Protein AF-A0A843CKE1-F1 (afdb_monomer_lite)

Structure (mmCIF, N/CA/C/O backbone):
data_AF-A0A843CKE1-F1
#
_entry.id   AF-A0A843CKE1-F1
#
loop_
_atom_site.group_PDB
_atom_site.id
_atom_site.type_symbol
_atom_site.label_atom_id
_atom_site.label_alt_id
_atom_site.label_comp_id
_atom_site.label_asym_id
_atom_site.label_entity_id
_atom_site.label_seq_id
_atom_site.pdbx_PDB_ins_code
_atom_site.Cartn_x
_atom_site.Cartn_y
_atom_site.Cartn_z
_atom_site.occupancy
_atom_site.B_iso_or_equiv
_atom_site.auth_seq_id
_atom_site.auth_comp_id
_atom_site.auth_asym_id
_atom_site.auth_atom_id
_atom_site.pdbx_PDB_model_num
ATOM 1 N N . MET A 1 1 ? 18.379 -9.247 -28.993 1.00 46.62 1 MET A N 1
ATOM 2 C CA . MET A 1 1 ? 19.059 -7.999 -28.573 1.00 46.62 1 MET A CA 1
ATOM 3 C C . MET A 1 1 ? 18.009 -7.035 -28.027 1.00 46.62 1 MET A C 1
ATOM 5 O O . MET A 1 1 ? 17.127 -6.653 -28.785 1.00 46.62 1 MET A O 1
ATOM 9 N N . LYS A 1 2 ? 18.026 -6.695 -26.730 1.00 49.97 2 LYS A N 1
ATOM 10 C CA . LYS A 1 2 ? 17.083 -5.711 -26.163 1.00 49.97 2 LYS A CA 1
ATOM 11 C C . LYS A 1 2 ? 17.545 -4.306 -26.566 1.00 49.97 2 LYS A C 1
ATOM 13 O O . LYS A 1 2 ? 18.622 -3.886 -26.157 1.00 49.97 2 LYS A O 1
ATOM 18 N N . LYS A 1 3 ? 16.765 -3.607 -27.393 1.00 64.19 3 LYS A N 1
ATOM 19 C CA . LYS A 1 3 ? 17.016 -2.198 -27.730 1.00 64.19 3 LYS A CA 1
ATOM 20 C C . LYS A 1 3 ? 16.591 -1.342 -26.541 1.00 64.19 3 LYS A C 1
ATOM 22 O O . LYS A 1 3 ? 15.453 -1.450 -26.092 1.00 64.19 3 LYS A O 1
ATOM 27 N N . ILE A 1 4 ? 17.504 -0.532 -26.015 1.00 70.88 4 ILE A N 1
ATOM 28 C CA . ILE A 1 4 ? 17.168 0.454 -24.987 1.00 70.88 4 ILE A CA 1
ATOM 29 C C . ILE A 1 4 ? 16.543 1.637 -25.722 1.00 70.88 4 ILE A C 1
ATOM 31 O O . ILE A 1 4 ? 17.163 2.204 -26.617 1.00 70.88 4 ILE A O 1
ATOM 35 N N . ILE A 1 5 ? 15.302 1.962 -25.377 1.00 82.69 5 ILE A N 1
ATOM 36 C CA . ILE A 1 5 ? 14.538 3.043 -25.996 1.00 82.69 5 ILE A CA 1
ATOM 37 C C . ILE A 1 5 ? 14.229 4.073 -24.916 1.00 82.69 5 ILE A C 1
ATOM 39 O O . ILE A 1 5 ? 13.882 3.725 -23.785 1.00 82.69 5 ILE A O 1
ATOM 43 N N . CYS A 1 6 ? 14.372 5.346 -25.259 1.00 83.00 6 CYS A N 1
ATOM 44 C CA . CYS A 1 6 ? 14.015 6.451 -24.392 1.00 83.00 6 CYS A CA 1
ATOM 45 C C . CYS A 1 6 ? 12.500 6.449 -24.163 1.00 83.00 6 CYS A C 1
ATOM 47 O O . CYS A 1 6 ? 11.731 6.587 -25.110 1.00 83.00 6 CYS A O 1
ATOM 49 N N . GLN A 1 7 ? 12.063 6.346 -22.908 1.00 78.94 7 GLN A N 1
ATOM 50 C CA . GLN A 1 7 ? 10.635 6.348 -22.564 1.00 78.94 7 GLN A CA 1
ATOM 51 C C . GLN A 1 7 ? 9.946 7.701 -22.807 1.00 78.94 7 GLN A C 1
ATOM 53 O O . GLN A 1 7 ? 8.727 7.748 -22.913 1.00 78.94 7 GLN A O 1
ATOM 58 N N . TYR A 1 8 ? 10.709 8.795 -22.913 1.00 80.69 8 TYR A N 1
ATOM 59 C CA . TYR A 1 8 ? 10.150 10.138 -23.105 1.00 80.69 8 TYR A CA 1
ATOM 60 C C . TYR A 1 8 ? 9.983 10.527 -24.575 1.00 80.69 8 TYR A C 1
ATOM 62 O O . TYR A 1 8 ? 9.041 11.234 -24.910 1.00 80.69 8 TYR A O 1
ATOM 70 N N . CYS A 1 9 ? 10.895 10.102 -25.456 1.00 86.75 9 CYS A N 1
ATOM 71 C CA . CYS A 1 9 ? 10.868 10.501 -26.870 1.00 86.75 9 CYS A CA 1
ATOM 72 C C . CYS A 1 9 ? 10.922 9.336 -27.863 1.00 86.75 9 CYS A C 1
ATOM 74 O O . CYS A 1 9 ? 10.937 9.568 -29.067 1.00 86.75 9 CYS A O 1
ATOM 76 N N . GLY A 1 10 ? 11.004 8.089 -27.395 1.00 82.88 10 GLY A N 1
ATOM 77 C CA . GLY A 1 10 ? 11.068 6.915 -28.265 1.00 82.88 10 GLY A CA 1
ATOM 78 C C . GLY A 1 10 ? 12.388 6.747 -29.027 1.00 82.88 10 GLY A C 1
ATOM 79 O O . GLY A 1 10 ? 12.517 5.814 -29.815 1.00 82.88 10 GLY A O 1
ATOM 80 N N . SER A 1 11 ? 13.384 7.612 -28.808 1.00 85.88 11 SER A N 1
ATOM 81 C CA . SER A 1 11 ? 14.684 7.479 -29.468 1.00 85.88 11 SER A CA 1
ATOM 82 C C . SER A 1 11 ? 15.485 6.295 -28.919 1.00 85.88 11 SER A C 1
ATOM 84 O O . SER A 1 11 ? 15.550 6.083 -27.708 1.00 85.88 11 SER A O 1
ATOM 86 N N . GLY A 1 12 ? 16.130 5.545 -29.814 1.00 84.25 12 GLY A N 1
ATOM 87 C CA . GLY A 1 12 ? 17.077 4.479 -29.468 1.00 84.25 12 GLY A CA 1
ATOM 88 C C . GLY A 1 12 ? 18.504 4.970 -29.202 1.00 84.25 12 GLY A C 1
ATOM 89 O O . GLY A 1 12 ? 19.383 4.159 -28.928 1.00 84.25 12 GLY A O 1
ATOM 90 N N . ASP A 1 13 ? 18.747 6.279 -29.304 1.00 85.62 13 ASP A N 1
ATOM 91 C CA . ASP A 1 13 ? 20.079 6.868 -29.181 1.00 85.62 13 ASP A CA 1
ATOM 92 C C . ASP A 1 13 ? 20.320 7.351 -27.744 1.00 85.62 13 ASP A C 1
ATOM 94 O O . ASP A 1 13 ? 19.894 8.436 -27.317 1.00 85.62 13 ASP A O 1
ATOM 98 N N . ILE A 1 14 ? 20.939 6.468 -26.962 1.00 85.38 14 ILE A N 1
ATOM 99 C CA . ILE A 1 14 ? 21.198 6.652 -25.537 1.00 85.38 14 ILE A CA 1
ATOM 100 C C . ILE A 1 14 ? 22.689 6.442 -25.284 1.00 85.38 14 ILE A C 1
ATOM 102 O O . ILE A 1 14 ? 23.241 5.388 -25.593 1.00 85.38 14 ILE A O 1
ATOM 106 N N . VAL A 1 15 ? 23.329 7.441 -24.681 1.00 86.25 15 VAL A N 1
ATOM 107 C CA . VAL A 1 15 ? 24.728 7.391 -24.244 1.00 86.25 15 VAL A CA 1
ATOM 108 C C . VAL A 1 15 ? 24.772 6.982 -22.781 1.00 86.25 15 VAL A C 1
ATOM 110 O O . VAL A 1 15 ? 23.926 7.405 -22.000 1.00 86.25 15 VAL A O 1
ATOM 113 N N . THR A 1 16 ? 25.744 6.166 -22.391 1.00 81.19 16 THR A N 1
ATOM 114 C CA . THR A 1 16 ? 25.966 5.826 -20.980 1.00 81.19 16 THR A CA 1
ATOM 115 C C . THR A 1 16 ? 27.215 6.548 -20.494 1.00 81.19 16 THR A C 1
ATOM 117 O O . THR A 1 16 ? 28.294 6.282 -21.003 1.00 81.19 16 THR A O 1
ATOM 120 N N . GLU A 1 17 ? 27.055 7.437 -19.515 1.00 79.69 17 GLU A N 1
ATOM 121 C CA . GLU A 1 17 ? 28.123 8.207 -18.873 1.00 79.69 17 GLU A CA 1
ATOM 122 C C . GLU A 1 17 ? 28.154 7.852 -17.378 1.00 79.69 17 GLU A C 1
ATOM 124 O O . GLU A 1 17 ? 27.322 8.307 -16.586 1.00 79.69 17 GLU A O 1
ATOM 129 N N . GLY A 1 18 ? 29.087 6.980 -16.986 1.00 77.25 18 GLY A N 1
ATOM 130 C CA . GLY A 1 18 ? 29.201 6.485 -15.611 1.00 77.25 18 GLY A CA 1
ATOM 131 C C . GLY A 1 18 ? 27.961 5.706 -15.157 1.00 77.25 18 GLY A C 1
ATOM 132 O O . GLY A 1 18 ? 27.606 4.687 -15.747 1.00 77.25 18 GLY A O 1
ATOM 133 N N . ASN A 1 19 ? 27.292 6.191 -14.104 1.00 77.88 19 ASN A N 1
ATOM 134 C CA . ASN A 1 19 ? 26.057 5.609 -13.562 1.00 77.88 19 ASN A CA 1
ATOM 135 C C . ASN A 1 19 ? 24.780 6.218 -14.160 1.00 77.88 19 ASN A C 1
ATOM 137 O O . ASN A 1 19 ? 23.694 6.043 -13.610 1.00 77.88 19 ASN A O 1
ATOM 141 N N . LYS A 1 20 ? 24.884 6.968 -15.261 1.00 79.38 20 LYS A N 1
ATOM 142 C CA . LYS A 1 20 ? 23.740 7.628 -15.891 1.00 79.38 20 LYS A CA 1
ATOM 143 C C . LYS A 1 20 ? 23.657 7.249 -17.357 1.00 79.38 20 LYS A C 1
ATOM 145 O O . LYS A 1 20 ? 24.658 7.175 -18.060 1.00 79.38 20 LYS A O 1
ATOM 150 N N . ARG A 1 21 ? 22.441 7.040 -17.842 1.00 84.50 21 ARG A N 1
ATOM 151 C CA . ARG A 1 21 ? 22.138 6.942 -19.268 1.00 84.50 21 ARG A CA 1
ATOM 152 C C . ARG A 1 21 ? 21.461 8.228 -19.701 1.00 84.50 21 ARG A C 1
ATOM 154 O O . ARG A 1 21 ? 20.555 8.696 -19.027 1.00 84.50 21 ARG A O 1
ATOM 161 N N . ILE A 1 22 ? 21.892 8.807 -20.806 1.00 84.88 22 ILE A N 1
ATOM 162 C CA . ILE A 1 22 ? 21.425 10.098 -21.298 1.00 84.88 22 ILE A CA 1
ATOM 163 C C . ILE A 1 22 ? 20.925 9.903 -22.724 1.00 84.88 22 ILE A C 1
ATOM 165 O O . ILE A 1 22 ? 21.667 9.450 -23.593 1.00 84.88 22 ILE A O 1
ATOM 169 N N . CYS A 1 23 ? 19.666 10.242 -22.985 1.00 89.44 23 CYS A N 1
ATOM 170 C CA . CYS A 1 23 ? 19.147 10.256 -24.351 1.00 89.44 23 CYS A CA 1
ATOM 171 C C . CYS A 1 23 ? 19.719 11.454 -25.123 1.00 89.44 23 CYS A C 1
ATOM 173 O O . CYS A 1 23 ? 19.582 12.588 -24.665 1.00 89.44 23 CYS A O 1
ATOM 175 N N . ARG A 1 24 ? 20.296 11.246 -26.316 1.00 87.62 24 ARG A N 1
ATOM 176 C CA . ARG A 1 24 ? 20.857 12.357 -27.116 1.00 87.62 24 ARG A CA 1
ATOM 177 C C . ARG A 1 24 ? 19.810 13.338 -27.638 1.00 87.62 24 ARG A C 1
ATOM 179 O O . ARG A 1 24 ? 20.137 14.492 -27.886 1.00 87.62 24 ARG A O 1
ATOM 186 N N . TYR A 1 25 ? 18.566 12.891 -27.788 1.00 85.94 25 TYR A N 1
ATOM 187 C CA . TYR A 1 25 ? 17.504 13.684 -28.406 1.00 85.94 25 TYR A CA 1
ATOM 188 C C . TYR A 1 25 ? 16.807 14.596 -27.397 1.00 85.94 25 TYR A C 1
ATOM 190 O O . TYR A 1 25 ? 16.825 15.814 -27.538 1.00 85.94 25 TYR A O 1
ATOM 198 N N . CYS A 1 26 ? 16.215 14.023 -26.347 1.00 88.38 26 CYS A N 1
ATOM 199 C CA . CYS A 1 26 ? 15.480 14.797 -25.343 1.00 88.38 26 CYS A CA 1
ATOM 200 C C . CYS A 1 26 ? 16.325 15.185 -24.122 1.00 88.38 26 CYS A C 1
ATOM 202 O O . CYS A 1 26 ? 15.836 15.904 -23.256 1.00 88.38 26 CYS A O 1
ATOM 204 N N . ARG A 1 27 ? 17.578 14.711 -24.035 1.00 83.75 27 ARG A N 1
ATOM 205 C CA . ARG A 1 27 ? 18.482 14.912 -22.887 1.00 83.75 27 ARG A CA 1
ATOM 206 C C . ARG A 1 27 ? 17.952 14.356 -21.558 1.00 83.75 27 ARG A C 1
ATOM 208 O O . ARG A 1 27 ? 18.459 14.718 -20.501 1.00 83.75 27 ARG A O 1
ATOM 215 N N . SER A 1 28 ? 16.977 13.443 -21.597 1.00 81.00 28 SER A N 1
ATOM 216 C CA . SER A 1 28 ? 16.511 12.729 -20.403 1.00 81.00 28 SER A CA 1
ATOM 217 C C . SER A 1 28 ? 17.641 11.898 -19.802 1.00 81.00 28 SER A C 1
ATOM 219 O O . SER A 1 28 ? 18.309 11.149 -20.519 1.00 81.00 28 SER A O 1
ATOM 221 N N . VAL A 1 29 ? 17.824 12.031 -18.489 1.00 81.69 29 VAL A N 1
ATOM 222 C CA . VAL A 1 29 ? 18.852 11.343 -17.705 1.00 81.69 29 VAL A CA 1
ATOM 223 C C . VAL A 1 29 ? 18.198 10.225 -16.895 1.00 81.69 29 VAL A C 1
ATOM 225 O O . VAL A 1 29 ? 17.282 10.473 -16.118 1.00 81.69 29 VAL A O 1
ATOM 228 N N . TYR A 1 30 ? 18.686 9.002 -17.054 1.00 79.06 30 TYR A 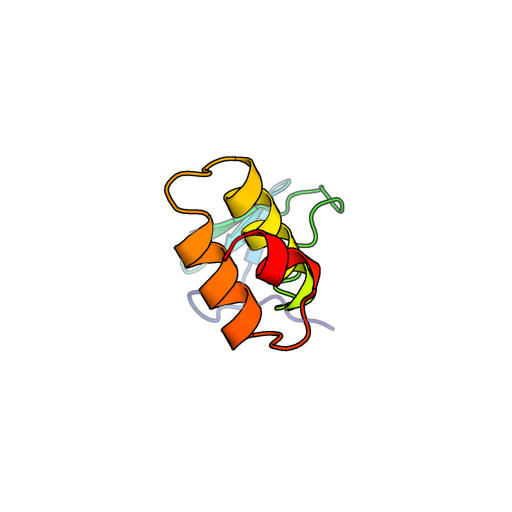N 1
ATOM 229 C CA . TYR A 1 30 ? 18.286 7.819 -16.303 1.00 79.06 30 TYR A CA 1
ATOM 230 C C . TYR A 1 30 ? 19.431 7.439 -15.372 1.00 79.06 30 TYR A C 1
ATOM 232 O O . TYR A 1 30 ? 20.510 7.082 -15.843 1.00 79.06 30 TYR A O 1
ATOM 240 N N . VAL A 1 31 ? 19.226 7.518 -14.061 1.00 76.12 31 VAL A N 1
ATOM 241 C CA . VAL A 1 31 ? 20.221 7.046 -13.094 1.00 76.12 31 VAL A CA 1
ATOM 242 C C . VAL A 1 31 ? 20.125 5.523 -13.037 1.00 76.12 31 VAL A C 1
ATOM 244 O O . VAL A 1 31 ? 19.088 4.971 -12.683 1.00 76.12 31 VAL A O 1
ATOM 247 N N . VAL A 1 32 ? 21.192 4.841 -13.443 1.00 66.19 32 VAL A N 1
ATOM 248 C CA . VAL A 1 32 ? 21.365 3.405 -13.232 1.00 66.19 32 VAL A CA 1
ATOM 249 C C . VAL A 1 32 ? 21.921 3.271 -11.822 1.00 66.19 32 VAL A C 1
ATOM 251 O O . VAL A 1 32 ? 23.135 3.233 -11.623 1.00 66.19 32 VAL A O 1
ATOM 254 N N . GLU A 1 33 ? 21.038 3.314 -10.825 1.00 59.09 33 GLU A N 1
ATOM 255 C CA . GLU A 1 33 ? 21.443 3.015 -9.456 1.00 59.09 33 GLU A CA 1
ATOM 256 C C . GLU A 1 33 ? 21.960 1.577 -9.430 1.00 59.09 33 GLU A C 1
ATOM 258 O O . GLU A 1 33 ? 21.233 0.618 -9.685 1.00 59.09 33 GLU A O 1
ATOM 263 N N . GLN A 1 34 ? 23.259 1.441 -9.175 1.00 50.41 34 GLN A N 1
ATOM 264 C CA . GLN A 1 34 ? 23.940 0.176 -8.934 1.00 50.41 34 GLN A CA 1
ATOM 265 C C . GLN A 1 34 ? 23.580 -0.275 -7.508 1.00 50.41 34 GLN A C 1
ATOM 267 O O . GLN A 1 34 ? 24.397 -0.301 -6.595 1.00 50.41 34 GLN A O 1
ATOM 272 N N . SER A 1 35 ? 22.290 -0.492 -7.284 1.00 43.44 35 SER A N 1
ATOM 273 C CA . SER A 1 35 ? 21.709 -0.938 -6.025 1.00 43.44 35 SER A CA 1
ATOM 274 C C . SER A 1 35 ? 20.572 -1.878 -6.372 1.00 43.44 35 SER A C 1
ATOM 276 O O . SER A 1 35 ? 19.392 -1.544 -6.321 1.00 43.44 35 SER A O 1
ATOM 278 N N . ASP A 1 36 ? 20.981 -3.088 -6.727 1.00 45.75 36 ASP A N 1
ATOM 279 C CA . ASP A 1 36 ? 20.176 -4.306 -6.809 1.00 45.75 36 ASP A CA 1
ATOM 280 C C . ASP A 1 36 ? 19.679 -4.731 -5.399 1.00 45.75 36 ASP A C 1
ATOM 282 O O . ASP A 1 36 ? 19.784 -5.877 -4.987 1.00 45.75 36 ASP A O 1
ATOM 286 N N . ALA A 1 37 ? 19.190 -3.773 -4.603 1.00 44.03 37 ALA A N 1
ATOM 287 C CA . ALA A 1 37 ? 18.627 -3.957 -3.259 1.00 44.03 37 ALA A CA 1
ATOM 288 C C . ALA A 1 37 ? 17.320 -3.165 -3.079 1.00 44.03 37 ALA A C 1
ATOM 290 O O . ALA A 1 37 ? 16.893 -2.849 -1.973 1.00 44.03 37 ALA A O 1
ATOM 291 N N . GLY A 1 38 ? 16.687 -2.812 -4.189 1.00 43.03 38 GLY A N 1
ATOM 292 C CA . GLY A 1 38 ? 15.448 -2.060 -4.198 1.00 43.03 38 GLY A CA 1
ATOM 293 C C . GLY A 1 38 ? 14.782 -2.247 -5.536 1.00 43.03 38 GLY A C 1
ATOM 294 O O . GLY A 1 38 ? 14.550 -1.277 -6.254 1.00 43.03 38 GLY A O 1
ATOM 295 N N . ILE A 1 39 ? 14.512 -3.505 -5.891 1.00 46.44 39 ILE A N 1
ATOM 296 C CA . ILE A 1 39 ? 13.519 -3.801 -6.909 1.00 46.44 39 ILE A CA 1
ATOM 297 C C . ILE A 1 39 ? 12.257 -3.070 -6.440 1.00 46.44 39 ILE A C 1
ATOM 299 O O . ILE A 1 39 ? 11.546 -3.533 -5.552 1.00 46.44 39 ILE A O 1
ATOM 303 N N . LYS A 1 40 ? 11.991 -1.891 -7.012 1.00 45.66 40 LYS A N 1
ATOM 304 C CA . LYS A 1 40 ? 10.652 -1.315 -7.076 1.00 45.66 40 LYS A CA 1
ATOM 305 C C . LYS A 1 40 ? 9.858 -2.222 -8.003 1.00 45.66 40 LYS A C 1
ATOM 307 O O . LYS A 1 40 ? 9.496 -1.851 -9.115 1.00 45.66 40 LYS A O 1
ATOM 312 N N . ASN A 1 41 ? 9.635 -3.444 -7.541 1.00 41.84 41 ASN A N 1
ATOM 313 C CA . ASN A 1 41 ? 8.492 -4.208 -7.938 1.00 41.84 41 ASN A CA 1
ATOM 314 C C . ASN A 1 41 ? 7.347 -3.354 -7.421 1.00 41.84 41 ASN A C 1
ATOM 316 O O . ASN A 1 41 ? 7.039 -3.345 -6.233 1.00 41.84 41 ASN A O 1
ATOM 320 N N . SER A 1 42 ? 6.709 -2.612 -8.317 1.00 44.22 42 SER A N 1
ATOM 321 C CA . SER A 1 42 ? 5.286 -2.345 -8.166 1.00 44.22 42 SER A CA 1
ATOM 322 C C . SER A 1 42 ? 4.548 -3.682 -8.317 1.00 44.22 42 SER A C 1
ATOM 324 O O . SER A 1 42 ? 3.741 -3.867 -9.219 1.00 44.22 42 SER A O 1
ATOM 326 N N . GLU A 1 43 ? 4.886 -4.652 -7.468 1.00 46.66 43 GLU A N 1
ATOM 327 C CA . GLU A 1 43 ? 4.002 -5.741 -7.128 1.00 46.66 43 GLU A CA 1
ATOM 328 C C . GLU A 1 43 ? 2.938 -5.066 -6.280 1.00 46.66 43 GLU A C 1
ATOM 330 O O . GLU A 1 43 ? 3.179 -4.691 -5.132 1.00 46.66 43 GLU A O 1
ATOM 335 N N . ILE A 1 44 ? 1.773 -4.845 -6.884 1.00 48.12 44 ILE A N 1
ATOM 336 C CA . ILE A 1 44 ? 0.529 -4.589 -6.163 1.00 48.12 44 ILE A CA 1
ATOM 337 C C . ILE A 1 44 ? 0.234 -5.887 -5.401 1.00 48.12 44 ILE A C 1
ATOM 339 O O . ILE A 1 44 ? -0.571 -6.718 -5.811 1.00 48.12 44 ILE A O 1
ATOM 343 N N . SER A 1 45 ? 1.014 -6.145 -4.359 1.00 53.06 45 SER A N 1
ATOM 344 C CA . SER A 1 45 ? 0.827 -7.270 -3.471 1.00 53.06 45 SER A CA 1
ATOM 345 C C . SER A 1 45 ? -0.080 -6.745 -2.381 1.00 53.06 45 SER A C 1
ATOM 347 O O . SER A 1 45 ? 0.388 -6.089 -1.457 1.00 53.06 45 SER A O 1
ATOM 349 N N . LEU A 1 46 ? -1.382 -7.012 -2.511 1.00 59.56 46 LEU A N 1
ATOM 350 C CA . LEU A 1 46 ? -2.423 -6.621 -1.547 1.00 59.56 46 LEU A CA 1
ATOM 351 C C . LEU A 1 46 ? -2.020 -6.921 -0.094 1.00 59.56 46 LEU A C 1
ATOM 353 O O . LEU A 1 46 ? -2.390 -6.203 0.828 1.00 59.56 46 LEU A O 1
ATOM 357 N N . LYS A 1 47 ? -1.196 -7.954 0.100 1.00 63.09 47 LYS A N 1
ATOM 358 C CA . LYS A 1 47 ? -0.620 -8.327 1.390 1.00 63.09 47 LYS A CA 1
ATOM 359 C C . LYS A 1 47 ? 0.238 -7.210 2.003 1.00 63.09 47 LYS A C 1
ATOM 361 O O . LYS A 1 47 ? 0.087 -6.901 3.176 1.00 63.09 47 LYS A O 1
ATOM 366 N N . ASN A 1 48 ? 1.063 -6.548 1.192 1.00 74.62 48 ASN A N 1
ATOM 367 C CA . ASN A 1 48 ? 1.895 -5.423 1.616 1.00 74.62 48 ASN A CA 1
ATOM 368 C C . ASN A 1 48 ? 1.072 -4.160 1.934 1.00 74.62 48 ASN A C 1
ATOM 370 O O . ASN A 1 48 ? 1.479 -3.354 2.770 1.00 74.62 48 ASN A O 1
ATOM 374 N N . ASP A 1 49 ? -0.078 -3.969 1.283 1.00 78.38 49 ASP A N 1
ATOM 375 C CA . ASP A 1 49 ? -1.003 -2.872 1.590 1.00 78.38 49 ASP A CA 1
ATOM 376 C C . ASP A 1 49 ? -1.751 -3.110 2.914 1.00 78.38 49 ASP A C 1
ATOM 378 O O . ASP A 1 49 ? -1.849 -2.192 3.732 1.00 78.38 49 ASP A O 1
ATOM 382 N N . ILE A 1 50 ? -2.202 -4.345 3.175 1.00 86.06 50 ILE A N 1
ATOM 383 C CA . ILE A 1 50 ? -2.837 -4.734 4.447 1.00 86.06 50 ILE A CA 1
ATOM 384 C C . ILE A 1 50 ? -1.865 -4.558 5.620 1.00 86.06 50 ILE A C 1
ATOM 386 O O . ILE A 1 50 ? -2.219 -3.918 6.610 1.00 86.06 50 ILE A O 1
ATOM 390 N N . ASP A 1 51 ? -0.626 -5.047 5.501 1.00 88.19 51 ASP A N 1
ATOM 391 C CA . ASP A 1 51 ? 0.400 -4.891 6.543 1.00 88.19 51 ASP A CA 1
ATOM 392 C C . ASP A 1 51 ? 0.677 -3.409 6.867 1.00 88.19 51 ASP A C 1
ATOM 394 O O . ASP A 1 51 ? 0.759 -3.016 8.035 1.00 88.19 51 ASP A O 1
ATOM 398 N N . GLN A 1 52 ? 0.747 -2.545 5.848 1.00 88.81 52 GLN A N 1
ATOM 399 C CA . GLN A 1 52 ? 0.916 -1.102 6.049 1.00 88.81 52 GLN A CA 1
ATOM 400 C C . GLN A 1 52 ? -0.288 -0.449 6.734 1.00 88.81 52 GLN A C 1
ATOM 402 O O . GLN A 1 52 ? -0.117 0.469 7.542 1.00 88.81 52 GLN A O 1
ATOM 407 N N . LEU A 1 53 ? -1.508 -0.878 6.412 1.00 89.88 53 LEU A N 1
ATOM 408 C CA . LEU A 1 53 ? -2.716 -0.377 7.063 1.00 89.88 53 LEU A CA 1
ATOM 409 C C . LEU A 1 53 ? -2.789 -0.837 8.526 1.00 89.88 53 LEU A C 1
ATOM 411 O O . LEU A 1 53 ? -3.086 -0.016 9.393 1.00 89.88 53 LEU A 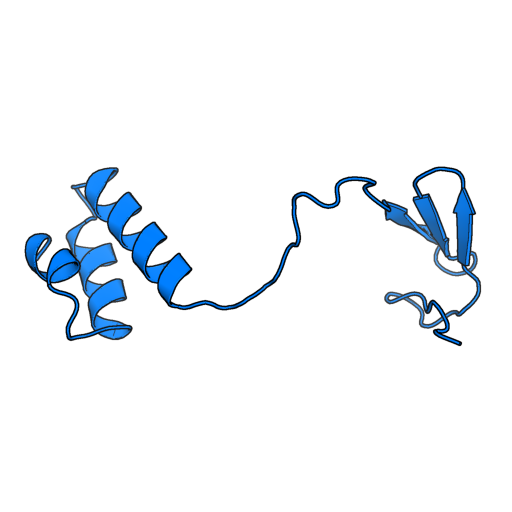O 1
ATOM 415 N N . LEU A 1 54 ? -2.422 -2.087 8.825 1.00 90.44 54 LEU A N 1
ATOM 416 C CA . LEU A 1 54 ? -2.341 -2.601 10.197 1.00 90.44 54 LEU A CA 1
ATOM 417 C C . LEU A 1 54 ? -1.293 -1.842 11.017 1.00 90.44 54 LEU A C 1
ATOM 419 O O . LEU A 1 54 ? -1.529 -1.487 12.175 1.00 90.44 54 LEU A O 1
ATOM 423 N N . GLU A 1 55 ? -0.148 -1.519 10.416 1.00 91.38 55 GLU A N 1
ATOM 424 C CA . GLU A 1 55 ? 0.860 -0.678 11.059 1.00 91.38 55 GLU A CA 1
ATOM 425 C C . GLU A 1 55 ? 0.317 0.731 11.362 1.00 91.38 55 GLU A C 1
ATOM 427 O O . GLU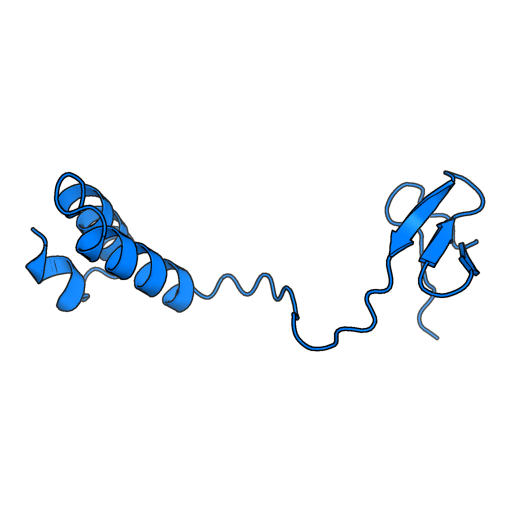 A 1 55 ? 0.562 1.272 12.446 1.00 91.38 55 GLU A O 1
ATOM 432 N N . LYS A 1 56 ? -0.475 1.315 10.452 1.00 88.44 56 LYS A N 1
ATOM 433 C CA . LYS A 1 56 ? -1.145 2.606 10.681 1.00 88.44 56 LYS A CA 1
ATOM 434 C C . LYS A 1 56 ? -2.181 2.529 11.801 1.00 88.44 56 LYS A C 1
ATOM 436 O O . LYS A 1 56 ? -2.222 3.459 12.604 1.00 88.44 56 LYS A O 1
ATOM 441 N N . CYS A 1 57 ? -2.937 1.434 11.925 1.00 90.56 57 CYS A N 1
ATOM 442 C CA . CYS A 1 57 ? -3.836 1.217 13.066 1.00 90.56 57 CYS A 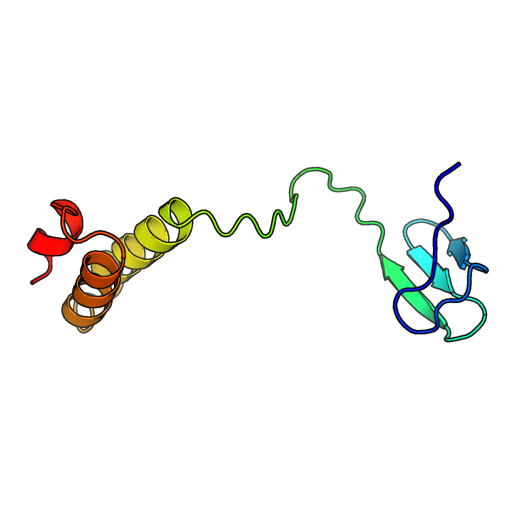CA 1
ATOM 443 C C . CYS A 1 57 ? -3.087 1.302 14.402 1.00 90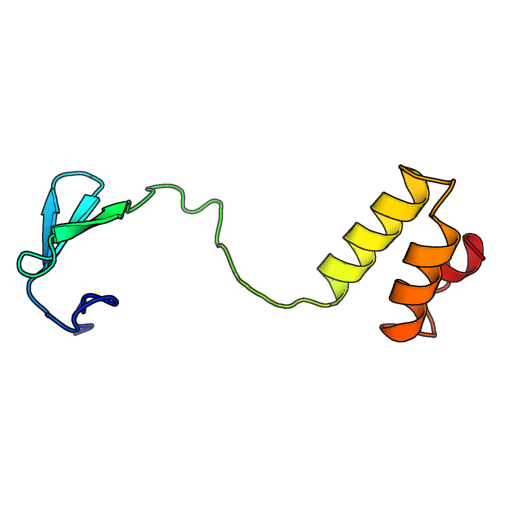.56 57 CYS A C 1
ATOM 445 O O . CYS A 1 57 ? -3.552 1.941 15.344 1.00 90.56 57 CYS A O 1
ATOM 447 N N . ARG A 1 58 ? -1.896 0.696 14.477 1.00 89.00 58 ARG A N 1
ATOM 448 C CA . ARG A 1 58 ? -1.074 0.675 15.697 1.00 89.00 58 ARG A CA 1
ATOM 449 C C . ARG A 1 58 ? -0.418 2.026 15.994 1.00 89.00 58 ARG A C 1
ATOM 451 O O . ARG A 1 58 ? -0.306 2.406 17.156 1.00 89.00 58 ARG A O 1
ATOM 458 N N . ARG A 1 59 ? 0.039 2.745 14.962 1.00 91.81 59 ARG A N 1
ATOM 459 C CA . ARG A 1 59 ? 0.729 4.042 15.112 1.00 91.81 59 ARG A CA 1
ATOM 460 C C . ARG A 1 59 ? -0.217 5.213 15.353 1.00 91.81 59 ARG A C 1
ATOM 462 O O . ARG A 1 59 ? 0.176 6.166 16.018 1.00 91.81 59 ARG A O 1
ATOM 469 N N . ASP A 1 60 ? -1.428 5.153 14.812 1.00 89.81 60 ASP A N 1
ATOM 470 C CA . ASP A 1 60 ? -2.408 6.230 14.902 1.00 89.81 60 ASP A CA 1
ATOM 471 C C . ASP A 1 60 ? -3.770 5.705 15.390 1.00 89.81 60 ASP A C 1
ATOM 473 O O . ASP A 1 60 ? -4.725 5.591 14.614 1.00 89.81 60 ASP A O 1
ATOM 477 N N . PRO A 1 61 ? -3.895 5.408 16.700 1.00 86.44 61 PRO A N 1
ATOM 478 C CA . PRO A 1 61 ? -5.100 4.805 17.271 1.00 86.44 61 PRO A CA 1
ATOM 479 C C . PRO A 1 61 ? -6.355 5.669 17.082 1.00 86.44 61 PRO A C 1
ATOM 481 O O . PRO A 1 61 ? -7.463 5.147 17.049 1.00 86.44 61 PRO A O 1
ATOM 484 N N . LYS A 1 62 ? -6.201 6.989 16.896 1.00 91.50 62 LYS A N 1
ATOM 485 C CA . LYS A 1 62 ? -7.321 7.907 16.629 1.00 91.50 62 LYS A CA 1
ATOM 486 C C . LYS A 1 62 ? -8.005 7.651 15.283 1.00 91.50 62 LYS A C 1
ATOM 488 O O . LYS A 1 62 ? -9.190 7.941 15.158 1.00 91.50 62 LYS A O 1
ATOM 493 N N . ASN A 1 63 ? -7.279 7.131 14.291 1.00 91.19 63 ASN A N 1
ATOM 494 C CA . ASN A 1 63 ? -7.827 6.777 12.979 1.00 91.19 63 ASN A CA 1
ATOM 495 C C . ASN A 1 63 ? -7.781 5.267 12.704 1.00 91.19 63 ASN A C 1
ATOM 497 O O . ASN A 1 63 ? -8.117 4.857 11.593 1.00 91.19 63 ASN A O 1
ATOM 501 N N . ALA A 1 64 ? -7.422 4.441 13.694 1.00 90.94 64 ALA A N 1
ATOM 502 C CA . ALA A 1 64 ? -7.340 2.987 13.553 1.00 90.94 64 ALA A CA 1
ATOM 503 C C . ALA A 1 64 ? -8.626 2.381 12.988 1.00 90.94 64 ALA A C 1
ATOM 505 O O . ALA A 1 64 ? -8.553 1.600 12.047 1.00 90.94 64 ALA A O 1
ATOM 506 N N . TYR A 1 65 ? -9.788 2.853 13.445 1.00 92.19 65 TYR A N 1
ATOM 507 C CA . TYR A 1 65 ? -11.088 2.447 12.911 1.00 92.19 65 TYR A CA 1
ATOM 508 C C . TYR A 1 65 ? -11.191 2.629 11.385 1.00 92.19 65 TYR A C 1
ATOM 510 O O . TYR A 1 65 ? -11.684 1.758 10.673 1.00 92.19 65 TYR A O 1
ATOM 518 N N . ARG A 1 66 ? -10.692 3.748 10.839 1.00 92.25 66 ARG A N 1
ATOM 519 C CA . ARG A 1 66 ? -10.758 4.032 9.392 1.00 92.25 66 ARG A CA 1
ATOM 520 C C . ARG A 1 66 ? -9.838 3.108 8.601 1.00 92.25 66 ARG A C 1
ATOM 522 O O . ARG A 1 66 ? -10.232 2.628 7.546 1.00 92.25 66 ARG A O 1
ATOM 529 N N . TYR A 1 67 ? -8.628 2.861 9.100 1.00 93.25 67 TYR A N 1
ATOM 530 C CA . TYR A 1 67 ? -7.681 1.951 8.453 1.00 93.25 67 TYR A CA 1
ATOM 531 C C . TYR A 1 67 ? -8.146 0.490 8.544 1.00 93.25 67 TYR A C 1
ATOM 533 O O . TYR A 1 67 ? -8.016 -0.236 7.566 1.00 93.25 67 TYR A O 1
ATOM 541 N N . ALA A 1 68 ? -8.756 0.088 9.662 1.00 92.31 68 ALA A N 1
ATOM 542 C CA . ALA A 1 68 ? -9.361 -1.228 9.847 1.00 92.31 68 ALA A CA 1
ATOM 543 C C . ALA A 1 68 ? -10.496 -1.490 8.850 1.00 92.31 68 ALA A C 1
ATOM 545 O O . ALA A 1 68 ? -10.506 -2.530 8.202 1.00 92.31 68 ALA A O 1
ATOM 546 N N . ASN A 1 69 ? -11.392 -0.517 8.649 1.00 93.44 69 ASN A N 1
ATOM 547 C CA . ASN A 1 69 ? -12.442 -0.626 7.631 1.00 93.44 69 ASN A CA 1
ATOM 548 C C . ASN A 1 69 ? -11.860 -0.785 6.217 1.00 93.44 69 ASN A C 1
ATOM 550 O O . ASN A 1 69 ? -12.320 -1.639 5.471 1.00 93.44 69 ASN A O 1
ATOM 554 N N . LEU A 1 70 ? -10.800 -0.040 5.875 1.00 91.81 70 LEU A N 1
ATOM 555 C CA . LEU A 1 70 ? -10.115 -0.201 4.584 1.00 91.81 70 LEU A CA 1
ATOM 556 C C . LEU A 1 70 ? -9.496 -1.594 4.415 1.00 91.81 70 LEU A C 1
ATOM 558 O O . LEU A 1 70 ? -9.475 -2.113 3.304 1.00 91.81 70 LEU A O 1
ATOM 562 N N . ILE A 1 71 ? -8.984 -2.197 5.493 1.00 92.06 71 ILE A N 1
ATOM 563 C CA . ILE A 1 71 ? -8.476 -3.573 5.449 1.00 92.06 71 ILE A CA 1
ATOM 564 C C . ILE A 1 71 ? -9.626 -4.547 5.213 1.00 92.06 71 ILE A C 1
ATOM 566 O O . ILE A 1 71 ? -9.492 -5.406 4.354 1.00 92.06 71 ILE A O 1
ATOM 570 N N . LEU A 1 72 ? -10.750 -4.398 5.916 1.00 90.62 72 LEU A N 1
ATOM 571 C CA . LEU A 1 72 ? -11.906 -5.291 5.788 1.00 90.62 72 LEU A CA 1
ATOM 572 C C . LEU A 1 72 ? -12.612 -5.174 4.428 1.00 90.62 72 LEU A C 1
ATOM 574 O O . LEU A 1 72 ? -13.161 -6.159 3.943 1.00 90.62 72 LEU A O 1
ATOM 578 N N . ASP A 1 73 ? -12.547 -4.011 3.7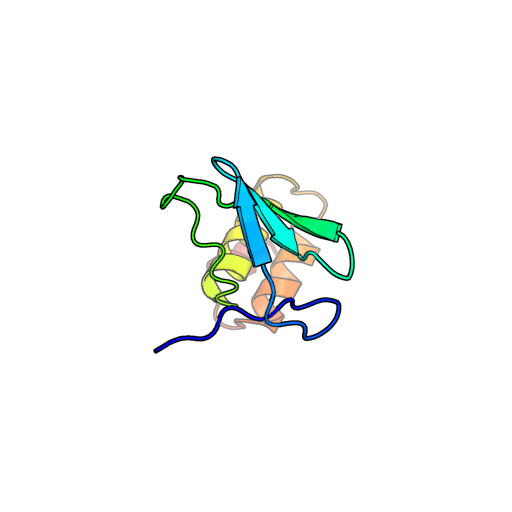75 1.00 89.50 73 ASP A N 1
ATOM 579 C CA . ASP A 1 73 ? -12.996 -3.847 2.385 1.00 89.50 73 ASP A CA 1
ATOM 580 C C . ASP A 1 73 ? -12.135 -4.656 1.391 1.00 89.50 73 ASP A C 1
ATOM 582 O O . ASP A 1 73 ? -12.624 -5.077 0.341 1.00 89.50 73 ASP A O 1
ATOM 586 N N . ILE A 1 74 ? -10.850 -4.871 1.703 1.00 87.44 74 ILE A N 1
ATOM 587 C CA . ILE A 1 74 ? -9.903 -5.630 0.866 1.00 87.44 74 ILE A CA 1
ATOM 588 C C . ILE A 1 74 ? -9.917 -7.123 1.233 1.00 87.44 74 ILE A C 1
ATOM 590 O O . ILE A 1 74 ? -9.893 -7.983 0.354 1.00 87.44 74 ILE A O 1
ATOM 594 N N . ASP A 1 75 ? -9.935 -7.417 2.530 1.00 84.62 75 ASP A N 1
ATOM 595 C CA . ASP A 1 75 ? -9.891 -8.741 3.142 1.00 84.62 75 ASP A CA 1
ATOM 596 C C . ASP A 1 75 ? -10.898 -8.802 4.307 1.00 84.62 75 ASP A C 1
ATOM 598 O O . ASP A 1 75 ? -10.550 -8.543 5.462 1.00 84.62 75 ASP A O 1
ATOM 602 N N . PRO A 1 76 ? -12.167 -9.140 4.031 1.00 87.12 76 PRO A N 1
ATOM 603 C CA . PRO A 1 76 ? -13.222 -9.148 5.043 1.00 87.12 76 PRO A CA 1
ATOM 604 C C . PRO A 1 76 ? -13.045 -10.234 6.114 1.00 87.12 76 PRO A C 1
ATOM 606 O O . PRO A 1 76 ? -13.761 -10.213 7.109 1.00 87.12 76 PRO A O 1
ATOM 609 N N . GLY A 1 77 ? -12.121 -11.185 5.926 1.00 89.44 77 GLY A N 1
ATOM 610 C CA . GLY A 1 77 ? -11.785 -12.218 6.912 1.00 89.44 77 GLY A CA 1
ATOM 611 C C . GLY A 1 77 ? -10.614 -11.847 7.825 1.00 89.44 77 GLY A C 1
ATOM 612 O O . GLY A 1 77 ? -10.063 -12.721 8.494 1.00 89.44 77 GLY A O 1
ATOM 613 N N . ASN A 1 78 ? -10.177 -10.586 7.815 1.00 88.56 78 ASN A N 1
ATOM 614 C CA . ASN A 1 78 ? -8.981 -10.167 8.526 1.00 88.56 78 ASN A CA 1
ATOM 615 C C . ASN A 1 78 ? -9.229 -9.986 10.036 1.00 88.56 78 ASN A C 1
ATOM 617 O O . ASN A 1 78 ? -9.568 -8.899 10.505 1.00 88.56 78 ASN A O 1
ATOM 621 N N . GLU A 1 79 ? -8.968 -11.044 10.808 1.00 90.69 79 GLU A N 1
ATOM 622 C CA . GLU A 1 79 ? -9.119 -11.063 12.274 1.00 90.69 79 GLU A CA 1
ATOM 623 C C . GLU A 1 79 ? -8.261 -9.999 12.989 1.00 90.69 79 GLU A C 1
ATOM 625 O O . GLU A 1 79 ? -8.573 -9.570 14.099 1.00 90.69 79 GLU A O 1
ATOM 630 N N . GLU A 1 80 ? -7.139 -9.576 12.392 1.00 89.06 80 GLU A N 1
ATOM 631 C CA . GLU A 1 80 ? -6.303 -8.501 12.939 1.00 89.06 80 GLU A CA 1
ATOM 632 C C . GLU A 1 80 ? -6.996 -7.141 12.819 1.00 89.06 80 GLU A C 1
ATOM 634 O O . GLU A 1 80 ? -6.935 -6.356 13.764 1.00 89.06 80 GLU A O 1
ATOM 639 N N . ALA A 1 81 ? -7.666 -6.864 11.698 1.00 89.12 81 ALA A N 1
ATOM 640 C CA . ALA A 1 81 ? -8.391 -5.617 11.478 1.00 89.12 81 ALA A CA 1
ATOM 641 C C . ALA A 1 81 ? -9.646 -5.508 12.356 1.00 89.12 81 ALA A C 1
ATOM 643 O O . ALA A 1 81 ? -9.919 -4.429 12.879 1.00 89.12 81 ALA A O 1
ATOM 644 N N . GLU A 1 82 ? -10.358 -6.615 12.592 1.00 89.44 82 GLU A N 1
ATOM 645 C CA . GLU A 1 82 ? -11.535 -6.641 13.474 1.00 89.44 82 GLU A CA 1
ATOM 646 C C . GLU A 1 82 ? -11.224 -6.191 14.909 1.00 89.44 82 GLU A C 1
ATOM 648 O O . GLU A 1 82 ? -12.069 -5.587 15.562 1.00 89.44 82 GLU A O 1
ATOM 653 N N . LYS A 1 83 ? -9.992 -6.397 15.395 1.00 89.94 83 LYS A N 1
ATOM 654 C CA . LYS A 1 83 ? -9.563 -5.937 16.732 1.00 89.94 83 LYS A CA 1
ATOM 655 C C . LYS A 1 83 ? -9.518 -4.411 16.875 1.00 89.94 83 LYS A C 1
ATOM 657 O O . LYS A 1 83 ? -9.361 -3.919 17.991 1.00 89.94 83 LYS A O 1
ATOM 662 N N . PHE A 1 84 ? -9.570 -3.674 15.765 1.00 84.88 84 PHE A N 1
ATOM 663 C CA . PHE A 1 84 ? -9.492 -2.212 15.724 1.00 84.88 84 PHE A CA 1
ATOM 664 C C . PHE A 1 84 ? -10.843 -1.537 15.413 1.00 84.88 84 PHE A C 1
ATOM 666 O O . PHE A 1 84 ? -10.868 -0.312 15.246 1.00 84.88 84 PHE A O 1
ATOM 673 N N . LEU A 1 85 ? -11.934 -2.313 15.324 1.00 81.50 85 LEU A N 1
ATOM 674 C CA . LEU A 1 85 ? -13.315 -1.817 15.271 1.00 81.50 85 LEU A CA 1
ATOM 675 C C . LEU A 1 85 ? -13.861 -1.530 16.675 1.00 81.50 85 LEU A C 1
ATOM 677 O O . LEU A 1 85 ? -14.567 -0.503 16.800 1.00 81.50 85 LEU A O 1
#

pLDDT: mean 78.22, std 15.89, range [41.84, 93.44]

Foldseek 3Di:
DDQDADPPPRDSAWDDDPQWIAHPPPRDIDGNPPCPPDPPPPPVPVVVVLVVLLVCCVVPVVCLLVSLVVSCVVPVPPPSSVVSD

Sequence (85 aa):
MKKIICQYCGSGDIVTEGNKRICRYCRSVYVVEQSDAGIKNSEISLKNDIDQLLEKCRRDPKNAYRYANLILDIDPGNEEAEKFL

Radius of gyration: 21.25 Å; chains: 1; bounding box: 42×27×47 Å

Secondary structure (DSSP, 8-state):
------TTT----EEEETTEEEETTT--EEE----TT--------HHHHHHHHHHHHHH-TTTHHHHHHHHHHH-TT-HHHHTT-